Protein AF-A0A0G4KWJ0-F1 (afdb_monomer_lite)

Radius of gyration: 14.05 Å; chains: 1; bounding box: 42×31×24 Å

Secondary structure (DSSP, 8-state):
-PPPPEEEEEEEEEE-SSSSPEEEEEEEEEETTEEEEEEEEHHHHHHHHHHHH--

Structure (mmCIF, N/CA/C/O backbone):
data_AF-A0A0G4KWJ0-F1
#
_entry.id   AF-A0A0G4KWJ0-F1
#
loop_
_atom_site.group_PDB
_atom_site.id
_atom_site.type_symbol
_atom_site.label_atom_id
_atom_site.label_alt_id
_atom_site.label_comp_id
_atom_site.label_asym_id
_atom_site.label_entity_id
_atom_site.label_seq_id
_atom_site.pdbx_PDB_ins_code
_atom_site.Cartn_x
_atom_site.Cartn_y
_atom_site.Cartn_z
_atom_site.occupancy
_atom_site.B_iso_or_equiv
_atom_site.auth_seq_id
_atom_site.auth_comp_id
_atom_site.auth_asym_id
_atom_site.auth_atom_id
_atom_site.pdbx_PDB_model_num
ATOM 1 N N . MET A 1 1 ? -17.633 7.331 17.120 1.00 75.12 1 MET A N 1
ATOM 2 C CA . MET A 1 1 ? -16.507 6.477 16.679 1.00 75.12 1 MET A CA 1
ATOM 3 C C . MET A 1 1 ? -15.465 7.354 16.009 1.00 75.12 1 MET A C 1
ATOM 5 O O . MET A 1 1 ? -15.857 8.234 15.253 1.00 75.12 1 MET A O 1
ATOM 9 N N . ALA A 1 2 ? -14.178 7.168 16.309 1.00 69.31 2 ALA A N 1
ATOM 10 C CA . ALA A 1 2 ? -13.120 7.848 15.565 1.00 69.31 2 ALA A CA 1
ATOM 11 C C . ALA A 1 2 ? -13.085 7.302 14.122 1.00 69.31 2 ALA A C 1
ATOM 13 O O . ALA A 1 2 ? -13.332 6.105 13.947 1.00 69.31 2 ALA A O 1
ATOM 14 N N . PRO A 1 3 ? -12.836 8.144 13.103 1.00 76.06 3 PRO A N 1
ATOM 15 C CA . PRO A 1 3 ? -12.755 7.688 11.722 1.00 76.06 3 PRO A CA 1
ATOM 16 C C . PRO A 1 3 ? -11.743 6.538 11.568 1.00 76.06 3 PRO A C 1
ATOM 18 O O . PRO A 1 3 ? -10.727 6.526 12.271 1.00 76.06 3 PRO A O 1
ATOM 21 N N . PRO A 1 4 ? -12.002 5.569 10.674 1.00 84.12 4 PRO A N 1
ATOM 22 C CA . PRO A 1 4 ? -11.056 4.495 10.405 1.00 84.12 4 PRO A CA 1
ATOM 23 C C . PRO A 1 4 ? -9.746 5.064 9.851 1.00 84.12 4 PRO A C 1
ATOM 25 O O . PRO A 1 4 ? -9.737 6.084 9.162 1.00 84.12 4 PRO A O 1
ATOM 28 N N . ALA A 1 5 ? -8.632 4.406 10.170 1.00 88.44 5 ALA A N 1
ATOM 29 C CA . ALA A 1 5 ? -7.344 4.752 9.588 1.00 88.44 5 ALA A CA 1
ATOM 30 C C . ALA A 1 5 ? -7.372 4.459 8.084 1.00 88.44 5 ALA A C 1
ATOM 32 O O . ALA A 1 5 ? -7.738 3.358 7.671 1.00 88.44 5 ALA A O 1
ATOM 33 N N . GLU A 1 6 ? -6.963 5.429 7.275 1.00 93.25 6 GLU A N 1
ATOM 34 C CA . GLU A 1 6 ? -6.830 5.248 5.833 1.00 93.25 6 GLU A CA 1
ATOM 35 C C . GLU A 1 6 ? -5.367 5.062 5.459 1.00 93.25 6 GLU A C 1
ATOM 37 O O . GLU A 1 6 ? -4.475 5.750 5.966 1.00 93.25 6 GLU A O 1
ATOM 42 N N . ILE A 1 7 ? -5.133 4.123 4.550 1.00 94.56 7 ILE A N 1
ATOM 43 C CA . ILE A 1 7 ? -3.805 3.740 4.089 1.00 94.56 7 ILE A CA 1
ATOM 44 C C . ILE A 1 7 ? -3.807 3.820 2.570 1.00 94.56 7 ILE A C 1
ATOM 46 O O . ILE A 1 7 ? -4.674 3.240 1.916 1.00 94.56 7 ILE A O 1
ATOM 50 N N . SER A 1 8 ? -2.827 4.512 2.001 1.00 95.94 8 SER A N 1
ATOM 51 C CA . SER A 1 8 ? -2.623 4.543 0.555 1.00 95.94 8 SER A CA 1
ATOM 52 C C . SER A 1 8 ? -1.142 4.568 0.201 1.00 95.94 8 SER A C 1
ATOM 54 O O . SER A 1 8 ? -0.294 4.983 0.991 1.00 95.94 8 SER A O 1
ATOM 56 N N . ILE A 1 9 ? -0.832 4.082 -1.001 1.00 95.81 9 ILE A N 1
ATOM 57 C CA . ILE A 1 9 ? 0.515 4.086 -1.574 1.00 95.81 9 ILE A CA 1
ATOM 58 C C . ILE A 1 9 ? 0.440 4.871 -2.888 1.00 95.81 9 ILE A C 1
ATOM 60 O O . ILE A 1 9 ? 0.183 4.278 -3.934 1.00 95.81 9 ILE A O 1
ATOM 64 N N . PRO A 1 10 ? 0.569 6.211 -2.852 1.00 94.50 10 PRO A N 1
ATOM 65 C CA . PRO A 1 10 ? 0.364 7.047 -4.035 1.00 94.50 10 PRO A CA 1
ATOM 66 C C . PRO A 1 10 ? 1.504 6.969 -5.054 1.00 94.50 10 PRO A C 1
ATOM 68 O O . PRO A 1 10 ? 1.293 7.279 -6.224 1.00 94.50 10 PRO A O 1
ATOM 71 N N . SER A 1 11 ? 2.721 6.617 -4.629 1.00 94.81 11 SER A N 1
ATOM 72 C CA . SER A 1 11 ? 3.880 6.609 -5.520 1.00 94.81 11 SER A CA 1
ATOM 73 C C . SER A 1 11 ? 4.995 5.675 -5.065 1.00 94.81 11 SER A C 1
ATOM 75 O O . SER A 1 11 ? 5.095 5.274 -3.900 1.00 94.81 11 SER A O 1
ATOM 77 N N . THR A 1 12 ? 5.869 5.362 -6.017 1.00 96.25 12 THR A N 1
ATOM 78 C CA . THR A 1 12 ? 7.111 4.621 -5.806 1.00 96.25 12 THR A CA 1
ATOM 79 C C . THR A 1 12 ? 8.295 5.416 -6.331 1.00 96.25 12 THR A C 1
ATOM 81 O O . THR A 1 12 ? 8.182 6.087 -7.356 1.00 96.25 12 THR A O 1
ATOM 84 N N . ILE A 1 13 ? 9.441 5.307 -5.664 1.00 94.38 13 ILE A N 1
ATOM 85 C CA . ILE A 1 13 ? 10.693 5.959 -6.055 1.00 94.38 13 ILE A CA 1
ATOM 86 C C . ILE A 1 13 ? 11.750 4.876 -6.257 1.00 94.38 13 ILE A C 1
ATOM 88 O O . ILE A 1 13 ? 11.931 4.012 -5.397 1.00 94.38 13 ILE A O 1
ATOM 92 N N . LEU A 1 14 ? 12.466 4.927 -7.379 1.00 93.88 14 LEU A N 1
ATOM 93 C CA . LEU A 1 14 ? 13.652 4.100 -7.569 1.00 93.88 14 LEU A CA 1
ATOM 94 C C . LEU A 1 14 ? 14.820 4.738 -6.809 1.00 93.88 14 LEU A C 1
ATOM 96 O O . LEU A 1 14 ? 15.242 5.846 -7.131 1.00 93.88 14 LEU A O 1
ATOM 100 N N . SER A 1 15 ? 15.336 4.053 -5.790 1.00 90.19 15 SER A N 1
ATOM 101 C CA . SER A 1 15 ? 16.551 4.478 -5.099 1.00 90.19 15 SER A CA 1
ATOM 102 C C . SER A 1 15 ? 17.761 4.026 -5.910 1.00 90.19 15 SER A C 1
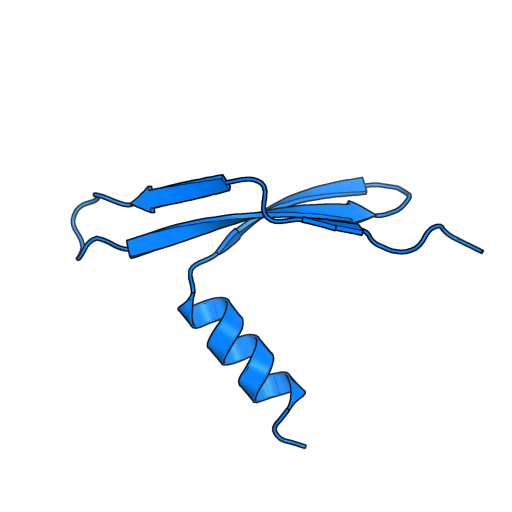ATOM 104 O O . SER A 1 15 ? 18.027 2.830 -6.013 1.00 90.19 15 SER A O 1
ATOM 106 N N . THR A 1 16 ? 18.474 4.979 -6.507 1.00 84.88 16 THR A N 1
ATOM 107 C CA . THR A 1 16 ? 19.662 4.752 -7.348 1.00 84.88 16 THR A CA 1
ATOM 108 C C . THR A 1 16 ? 20.940 5.269 -6.671 1.00 84.88 16 THR A C 1
ATOM 110 O O . THR A 1 16 ? 21.721 5.986 -7.290 1.00 84.88 16 THR A O 1
ATOM 113 N N . GLY A 1 17 ? 21.111 4.982 -5.374 1.00 81.19 17 GLY A N 1
ATOM 114 C CA . GLY A 1 17 ? 22.301 5.372 -4.600 1.00 81.19 17 GLY A CA 1
ATOM 115 C C . GLY A 1 17 ? 23.521 4.466 -4.83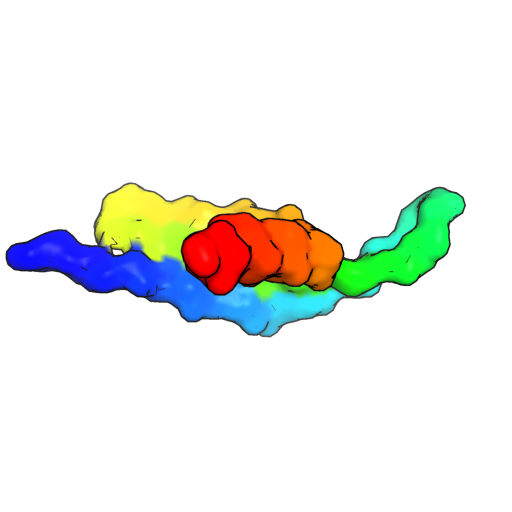6 1.00 81.19 17 GLY A C 1
ATOM 116 O O . GLY A 1 17 ? 23.574 3.732 -5.814 1.00 81.19 17 GLY A O 1
ATOM 117 N N . GLU A 1 18 ? 24.483 4.472 -3.903 1.00 74.56 18 GLU A N 1
ATOM 118 C CA . GLU A 1 18 ? 25.722 3.661 -3.975 1.00 74.56 18 GLU A CA 1
ATOM 119 C C . GLU A 1 18 ? 25.498 2.138 -3.903 1.00 74.56 18 GLU A C 1
ATOM 121 O O . GLU A 1 18 ? 26.392 1.356 -4.218 1.00 74.56 18 GLU A O 1
ATOM 126 N N . SER A 1 19 ? 24.313 1.694 -3.478 1.00 80.50 19 SER A N 1
ATOM 127 C CA . SER A 1 19 ? 23.967 0.275 -3.375 1.00 80.50 19 SER A CA 1
ATOM 128 C C . SER A 1 19 ? 23.123 -0.196 -4.561 1.00 80.50 19 SER A C 1
ATOM 130 O O . SER A 1 19 ? 22.657 0.599 -5.377 1.00 80.50 19 SER A O 1
ATOM 132 N N . LYS A 1 20 ? 22.882 -1.511 -4.634 1.00 88.88 20 LYS A N 1
ATOM 133 C CA . LYS A 1 20 ? 21.999 -2.117 -5.637 1.00 88.88 20 LYS A CA 1
ATOM 134 C C . LYS A 1 20 ? 20.660 -1.364 -5.663 1.00 88.88 20 LYS A C 1
ATOM 136 O O . LYS A 1 20 ? 20.051 -1.232 -4.599 1.00 88.88 20 LYS A O 1
ATOM 141 N N . PRO A 1 21 ? 20.175 -0.926 -6.839 1.00 92.25 21 PRO A N 1
ATOM 142 C CA . PRO A 1 21 ? 18.928 -0.184 -6.922 1.00 92.25 21 PRO A CA 1
ATOM 143 C C . PRO A 1 21 ? 17.756 -0.954 -6.314 1.00 92.25 21 PRO A C 1
ATOM 145 O O . PRO A 1 21 ? 17.609 -2.160 -6.534 1.00 92.25 21 PRO A O 1
ATOM 148 N N . PHE A 1 22 ? 16.910 -0.253 -5.561 1.00 92.75 22 PHE A N 1
ATOM 149 C CA . PHE A 1 22 ? 15.702 -0.821 -4.964 1.00 92.75 22 PHE A CA 1
ATOM 150 C C . PHE A 1 22 ? 14.533 0.161 -5.016 1.00 92.75 22 PHE A C 1
ATOM 152 O O . PHE A 1 22 ? 14.712 1.379 -5.041 1.00 92.75 22 PHE A O 1
ATOM 159 N N . THR A 1 23 ? 13.319 -0.382 -5.001 1.00 95.38 23 THR A N 1
ATOM 160 C CA . THR A 1 23 ? 12.085 0.408 -5.009 1.00 95.38 23 THR A CA 1
ATOM 161 C C . THR A 1 23 ? 11.682 0.790 -3.589 1.00 95.38 23 THR A C 1
ATOM 163 O O . THR A 1 23 ? 11.545 -0.073 -2.714 1.00 95.38 23 THR A O 1
ATOM 166 N N . LEU A 1 24 ? 11.461 2.084 -3.376 1.00 95.38 24 LEU A N 1
ATOM 167 C CA . LEU A 1 24 ? 10.844 2.640 -2.178 1.00 95.38 24 LEU A CA 1
ATOM 168 C C . LEU A 1 24 ? 9.374 2.939 -2.447 1.00 95.38 24 LEU A C 1
ATOM 170 O O . LEU A 1 24 ? 9.035 3.617 -3.414 1.00 95.38 24 LEU A O 1
ATOM 174 N N . TYR A 1 25 ? 8.514 2.462 -1.560 1.00 96.88 25 TYR A N 1
ATOM 175 C CA . TYR A 1 25 ? 7.083 2.719 -1.570 1.00 96.88 25 TYR A CA 1
ATOM 176 C C . TYR A 1 25 ? 6.800 3.865 -0.614 1.00 96.88 25 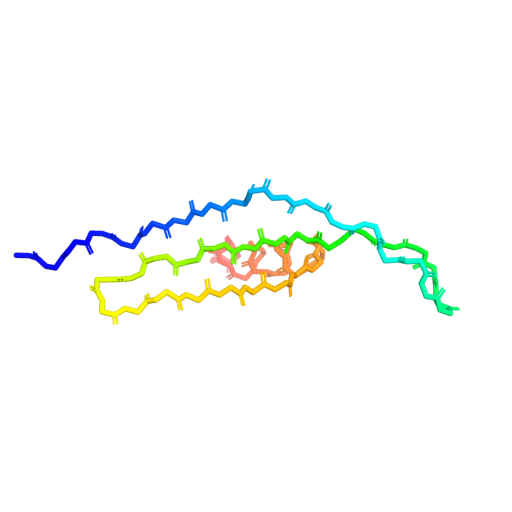TYR A C 1
ATOM 178 O O . TYR A 1 25 ? 7.181 3.800 0.559 1.00 96.88 25 TYR A O 1
ATOM 186 N N . ASN A 1 26 ? 6.157 4.912 -1.119 1.00 96.56 26 ASN A N 1
ATOM 187 C CA . ASN A 1 26 ? 5.708 6.016 -0.292 1.00 96.56 26 ASN A CA 1
ATOM 188 C C . ASN A 1 26 ? 4.314 5.695 0.245 1.00 96.56 26 ASN A C 1
ATOM 190 O O . ASN A 1 26 ? 3.390 5.500 -0.537 1.00 96.56 26 ASN A O 1
ATOM 194 N N . ILE A 1 27 ? 4.176 5.614 1.561 1.00 96.00 27 ILE A N 1
ATOM 195 C CA . ILE A 1 27 ? 2.957 5.207 2.252 1.00 96.00 27 ILE A CA 1
ATOM 196 C C . ILE A 1 27 ? 2.407 6.419 2.986 1.00 96.00 27 ILE A C 1
ATOM 198 O O . ILE A 1 27 ? 3.081 7.000 3.841 1.00 96.00 27 ILE A O 1
ATOM 202 N N . THR A 1 28 ? 1.163 6.767 2.694 1.00 95.81 28 THR A N 1
ATOM 203 C CA . THR A 1 28 ? 0.420 7.792 3.420 1.00 95.81 28 THR A CA 1
ATOM 204 C C . THR A 1 28 ? -0.568 7.129 4.367 1.00 95.81 28 THR A C 1
ATOM 206 O O . THR A 1 28 ? -1.451 6.384 3.943 1.00 95.81 28 THR A O 1
ATOM 209 N N . LEU A 1 29 ? -0.398 7.399 5.661 1.00 94.00 29 LEU A N 1
ATOM 210 C CA . LEU A 1 29 ? -1.273 6.930 6.733 1.00 94.00 29 LEU A CA 1
ATOM 211 C C . LEU A 1 29 ? -2.049 8.126 7.269 1.00 94.00 29 LEU A C 1
ATOM 213 O O . LEU A 1 29 ? -1.462 9.017 7.889 1.00 94.00 29 LEU A O 1
ATOM 217 N N . ARG A 1 30 ? -3.358 8.153 7.032 1.00 93.94 30 ARG A N 1
ATOM 218 C CA . ARG A 1 30 ? -4.246 9.208 7.517 1.00 93.94 30 ARG A CA 1
ATOM 219 C C . ARG A 1 30 ? -5.024 8.682 8.715 1.00 93.94 30 ARG A C 1
ATOM 221 O O . ARG A 1 30 ? -5.944 7.880 8.578 1.00 93.94 30 ARG A O 1
ATOM 228 N N . LEU A 1 31 ? -4.615 9.122 9.899 1.00 91.19 31 LEU A N 1
ATOM 229 C CA . LEU A 1 31 ? -5.325 8.890 11.152 1.00 91.19 31 LEU A CA 1
ATOM 230 C C . LEU A 1 31 ? -6.197 10.116 11.466 1.00 91.19 31 LEU A C 1
ATOM 232 O O . LEU A 1 31 ? -5.885 11.217 11.006 1.00 91.19 31 LEU A O 1
ATOM 236 N N . PRO A 1 32 ? -7.247 9.976 12.295 1.00 89.81 32 PRO A N 1
ATOM 237 C CA . PRO A 1 32 ? -8.188 11.062 12.589 1.00 89.81 32 PRO A CA 1
ATOM 238 C C . PRO A 1 32 ? -7.563 12.388 13.037 1.00 89.81 32 PRO A C 1
ATOM 240 O O . PRO A 1 32 ? -8.114 13.447 12.764 1.00 89.81 32 PRO A O 1
ATOM 243 N N . LEU A 1 33 ? -6.421 12.330 13.729 1.00 88.75 33 LEU A N 1
ATOM 244 C CA . LEU A 1 33 ? -5.747 13.497 14.307 1.00 88.75 33 LEU A CA 1
ATOM 245 C C . LEU A 1 33 ? -4.384 13.788 13.669 1.00 88.75 33 LEU A C 1
ATOM 247 O O . LEU A 1 33 ? -3.753 14.788 14.008 1.00 88.75 33 LEU A O 1
ATOM 251 N N . ARG A 1 34 ? -3.882 12.903 12.796 1.00 89.75 34 ARG A N 1
ATOM 252 C CA . ARG A 1 34 ? -2.527 13.025 12.252 1.00 89.75 34 ARG A CA 1
ATOM 253 C C . ARG A 1 34 ? -2.357 12.268 10.944 1.00 89.75 34 ARG A C 1
ATOM 255 O O . ARG A 1 34 ? -2.786 11.126 10.822 1.00 89.75 34 ARG A O 1
ATOM 262 N N . SER A 1 35 ? -1.626 12.871 10.016 1.00 92.06 35 SER A N 1
ATOM 263 C CA . SER A 1 35 ? -1.138 12.192 8.818 1.00 92.06 35 SER A CA 1
ATOM 264 C C . SER A 1 35 ? 0.351 11.898 8.933 1.00 92.06 35 SER A C 1
ATOM 266 O O . SER A 1 35 ? 1.123 12.735 9.405 1.00 92.06 35 SER A O 1
ATOM 268 N N . PHE A 1 36 ? 0.751 10.717 8.474 1.00 94.12 36 PHE A N 1
ATOM 269 C CA . PHE A 1 36 ? 2.142 10.296 8.381 1.00 94.12 36 PHE A CA 1
ATOM 270 C C . PHE A 1 36 ? 2.481 9.932 6.943 1.00 94.12 36 PHE A C 1
ATOM 272 O O . PHE A 1 36 ? 1.667 9.345 6.230 1.00 94.12 36 PHE A O 1
ATOM 279 N N . VAL A 1 37 ? 3.706 10.257 6.547 1.00 94.88 37 VAL A N 1
ATOM 280 C CA . VAL A 1 37 ? 4.289 9.858 5.269 1.00 94.88 37 VAL A CA 1
ATOM 281 C C . VAL A 1 37 ? 5.518 9.026 5.590 1.00 94.88 37 VAL A C 1
ATOM 283 O O . VAL A 1 37 ? 6.424 9.500 6.276 1.00 94.88 37 VAL A O 1
ATOM 286 N N . VAL A 1 38 ? 5.521 7.772 5.156 1.00 94.44 38 VAL A N 1
ATOM 287 C CA . VAL A 1 38 ? 6.573 6.805 5.482 1.00 94.44 38 VAL A CA 1
ATOM 288 C C . VAL A 1 38 ? 7.085 6.180 4.198 1.00 94.44 38 VAL A C 1
ATOM 290 O O . VAL A 1 38 ? 6.303 5.813 3.332 1.00 94.44 38 VAL A O 1
ATOM 293 N N . GLN A 1 39 ? 8.398 6.013 4.086 1.00 94.88 39 GLN A N 1
ATOM 294 C CA . GLN A 1 39 ? 9.011 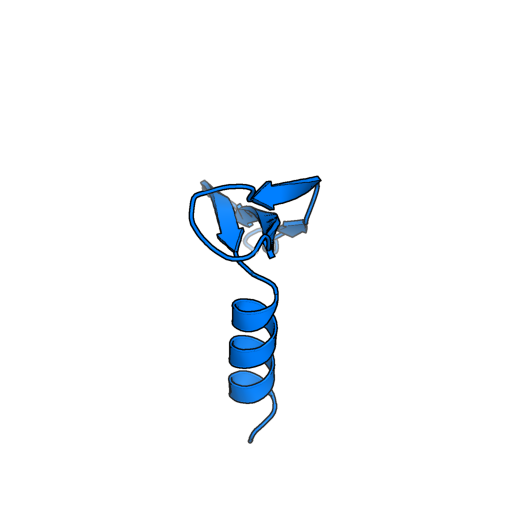5.320 2.956 1.00 94.88 39 GLN A CA 1
ATOM 295 C C . GLN A 1 39 ? 9.523 3.956 3.407 1.00 94.88 39 GLN A C 1
ATOM 297 O O . GLN A 1 39 ? 10.239 3.862 4.408 1.00 94.88 39 GLN A O 1
ATOM 302 N N . LYS A 1 40 ? 9.143 2.897 2.688 1.00 95.69 40 LYS A N 1
ATOM 303 C CA . LYS A 1 40 ? 9.515 1.510 3.013 1.00 95.69 40 LYS A CA 1
ATOM 304 C C . LYS A 1 40 ? 9.930 0.727 1.779 1.00 95.69 40 LYS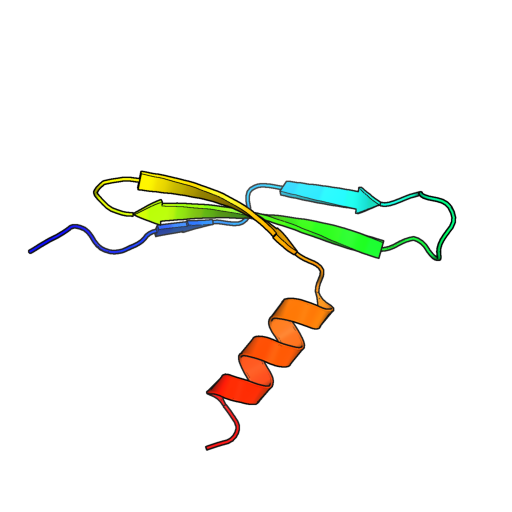 A C 1
ATOM 306 O O . LYS A 1 40 ? 9.497 1.031 0.667 1.00 95.69 40 LYS A O 1
ATOM 311 N N . ARG A 1 41 ? 10.770 -0.289 1.971 1.00 95.50 41 ARG A N 1
ATOM 312 C CA . ARG A 1 41 ? 11.142 -1.245 0.916 1.00 95.50 41 ARG A CA 1
ATOM 313 C C . ARG A 1 41 ? 10.134 -2.387 0.882 1.00 95.50 41 ARG A C 1
ATOM 315 O O . ARG A 1 41 ? 9.499 -2.677 1.891 1.00 95.50 41 ARG A O 1
ATOM 322 N N . TYR A 1 42 ? 10.049 -3.100 -0.242 1.00 95.19 42 TYR A N 1
ATOM 323 C CA . TYR A 1 42 ? 9.177 -4.280 -0.349 1.00 95.19 42 TYR A CA 1
ATOM 324 C C . TYR A 1 42 ? 9.476 -5.341 0.727 1.00 95.19 42 TYR A C 1
ATOM 326 O O . TYR A 1 42 ? 8.560 -5.930 1.293 1.00 95.19 42 TYR A O 1
ATOM 334 N N . SER A 1 43 ? 10.756 -5.532 1.066 1.00 95.75 43 SER A N 1
ATOM 335 C CA . SER A 1 43 ? 11.189 -6.462 2.117 1.00 95.75 43 SER A CA 1
ATOM 336 C C . SER A 1 43 ? 10.558 -6.168 3.477 1.00 95.75 43 SER A C 1
ATOM 338 O O . SER A 1 43 ? 10.285 -7.097 4.229 1.00 95.75 43 SER A O 1
ATOM 340 N N . ASP A 1 44 ? 10.289 -4.898 3.787 1.00 95.44 44 ASP A N 1
ATOM 341 C CA . ASP A 1 44 ? 9.678 -4.513 5.060 1.00 95.44 44 ASP A CA 1
ATOM 342 C C . ASP A 1 44 ? 8.222 -4.998 5.135 1.00 95.44 44 ASP A C 1
ATOM 344 O O . ASP A 1 44 ? 7.778 -5.464 6.183 1.00 95.44 44 ASP A O 1
ATOM 348 N N . PHE A 1 45 ? 7.493 -4.951 4.013 1.00 94.94 45 PHE A N 1
ATOM 349 C CA . PHE A 1 45 ? 6.132 -5.486 3.920 1.00 94.94 45 PHE A CA 1
ATOM 350 C C . PHE A 1 45 ? 6.113 -7.005 4.042 1.00 94.94 45 PHE A C 1
ATOM 352 O O . PHE A 1 45 ? 5.257 -7.539 4.740 1.00 94.94 45 PHE A O 1
ATOM 359 N N . ALA A 1 46 ? 7.057 -7.695 3.395 1.00 96.19 46 ALA A N 1
ATOM 360 C CA . ALA A 1 46 ? 7.169 -9.148 3.490 1.00 96.19 46 ALA A CA 1
ATOM 361 C C . ALA A 1 46 ? 7.434 -9.589 4.938 1.00 96.19 46 ALA A C 1
ATOM 363 O O . ALA A 1 46 ? 6.732 -10.455 5.450 1.00 96.19 46 ALA A O 1
ATOM 364 N N . SER A 1 47 ? 8.375 -8.937 5.628 1.00 96.25 47 SER A N 1
ATOM 365 C CA . SER A 1 47 ? 8.656 -9.200 7.045 1.00 96.25 47 SER A CA 1
ATOM 366 C C . SER A 1 47 ? 7.442 -8.939 7.940 1.00 96.25 47 SER A C 1
ATOM 368 O O . SER A 1 47 ? 7.139 -9.752 8.813 1.00 96.25 47 SER A O 1
ATOM 370 N N . LEU A 1 48 ? 6.720 -7.833 7.716 1.00 95.12 48 LEU A N 1
ATOM 371 C CA . LEU A 1 48 ? 5.490 -7.527 8.451 1.00 95.12 48 LEU A CA 1
ATOM 372 C C . LEU A 1 48 ? 4.409 -8.584 8.200 1.00 95.12 48 LEU A C 1
ATOM 374 O O . LEU A 1 48 ? 3.790 -9.052 9.149 1.00 95.12 48 LEU A O 1
ATOM 378 N N . HIS A 1 49 ? 4.193 -8.966 6.941 1.00 95.81 49 HIS A N 1
ATOM 379 C CA . HIS A 1 49 ? 3.203 -9.970 6.573 1.00 95.81 49 HIS A CA 1
ATOM 380 C C . HIS A 1 49 ? 3.508 -11.308 7.241 1.00 95.81 49 HIS A C 1
ATOM 382 O O . HIS A 1 49 ? 2.657 -11.814 7.962 1.00 95.81 49 HIS A O 1
ATOM 388 N N . SER A 1 50 ? 4.739 -11.811 7.103 1.00 96.44 50 SER A N 1
ATOM 389 C CA . SER A 1 50 ? 5.168 -13.054 7.748 1.00 96.44 50 SER A CA 1
ATOM 390 C C . SER A 1 50 ? 4.971 -13.016 9.264 1.00 96.44 50 SER A C 1
ATOM 392 O O .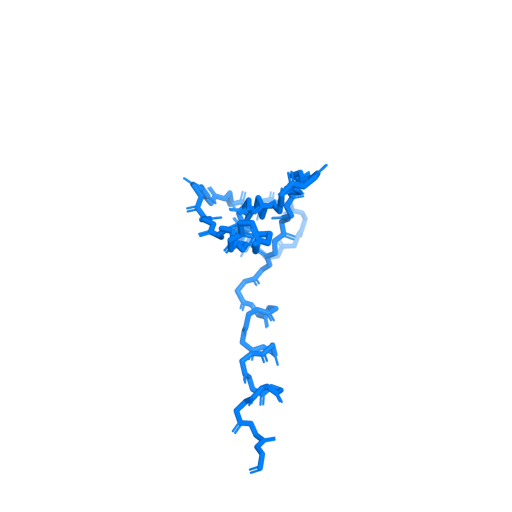 SER A 1 50 ? 4.510 -13.998 9.835 1.00 96.44 50 SER A O 1
ATOM 394 N N . SER A 1 51 ? 5.268 -11.887 9.916 1.00 96.06 51 SER A N 1
ATOM 395 C CA . SER A 1 51 ? 5.042 -11.702 11.357 1.00 96.06 51 SER A CA 1
ATOM 396 C C . SER A 1 51 ? 3.557 -11.764 11.743 1.00 96.06 51 SER A C 1
ATOM 398 O O . SER A 1 51 ? 3.212 -12.312 12.783 1.00 96.06 51 SER A O 1
ATOM 400 N N . LEU A 1 52 ? 2.664 -11.234 10.900 1.00 95.56 52 LEU A N 1
ATOM 401 C CA . LEU A 1 52 ? 1.219 -11.218 11.156 1.00 95.56 52 LEU A CA 1
ATOM 402 C C . LEU A 1 52 ? 0.515 -12.532 10.789 1.00 95.56 52 LEU A C 1
ATOM 404 O O . LEU A 1 52 ? -0.527 -12.832 11.366 1.00 95.56 52 LEU A O 1
ATOM 408 N N . THR A 1 53 ? 1.033 -13.289 9.817 1.00 95.81 53 THR A N 1
ATOM 409 C CA . THR A 1 53 ? 0.402 -14.529 9.331 1.00 95.81 53 THR A CA 1
ATOM 410 C C . THR A 1 53 ? 0.970 -15.798 9.943 1.00 95.81 53 THR A C 1
ATOM 412 O O . THR A 1 53 ? 0.327 -16.840 9.855 1.00 95.81 53 THR A O 1
ATOM 415 N N . THR A 1 54 ? 2.170 -15.746 10.523 1.00 80.12 54 THR A N 1
ATOM 416 C CA . THR A 1 54 ? 2.745 -16.894 11.235 1.00 80.12 54 THR A CA 1
ATOM 417 C C . THR A 1 54 ? 2.190 -16.890 12.655 1.00 80.12 54 THR A C 1
ATOM 419 O O . THR A 1 54 ? 2.804 -16.344 13.569 1.00 80.12 54 THR A O 1
ATOM 422 N N . HIS A 1 55 ? 0.986 -17.438 12.799 1.00 54.50 55 HIS A N 1
ATOM 423 C CA . HIS A 1 55 ? 0.304 -17.661 14.068 1.00 54.50 55 HIS A CA 1
ATOM 424 C C . HIS A 1 55 ? 0.189 -19.162 14.350 1.00 54.50 55 HIS A C 1
ATOM 426 O O . HIS A 1 55 ? 0.081 -19.935 13.371 1.00 54.50 55 HIS A O 1
#

Foldseek 3Di:
DFDDKDKDFPDWDWDPDPDDIFIWTWMWIDGSVDIDTDIDGPVVVVVVVCVVPVD

Sequence (55 aa):
MAPPAEISIPSTILSTGESKPFTLYNITLRLPLRSFVVQKRYSDFASLHSSLTTH

InterPro domains:
  IPR001683 Phox homology [PS50195] (3-55)
  IPR036871 PX domain superfamily [G3DSA:3.30.1520.10] (2-55)
  IPR036871 PX domain superfamily [SSF64268] (4-54)

pLDDT: mean 90.91, std 8.15, range [54.5, 96.88]

Organism: Verticillium longisporum (NCBI:txid100787)